Protein AF-A0A4Q6BWQ9-F1 (afdb_monomer_lite)

Sequence (175 aa):
MKLLVSFKRMEHLPEGLKTLVHQSVEILGEVIRHELGDAKYQRIDNLREKMASLRKLDHDEAIVPLREALSELQDLSSEERIEIAQSYTLMLEVMNSCENAYRSHRIAERNLKLPADRPESIVYVLTAHPTEARSPHNIAIFHQVLKQLIPLYRKQPVELSGLDRLKLRHSLELA

pLDDT: mean 88.47, std 15.21, range [26.38, 97.94]

Secondary structure (DSSP, 8-state):
----------SS--HHHHHHHHHHHHHHHHHHHHHH-HHHHHHHHHHHHHHHHGGGS-HHHHHHHHHHHHHHHHSS-HHHHHHHHHHHHHHHHHHHHHHHHHHHHHHHH------SS--S---------SS-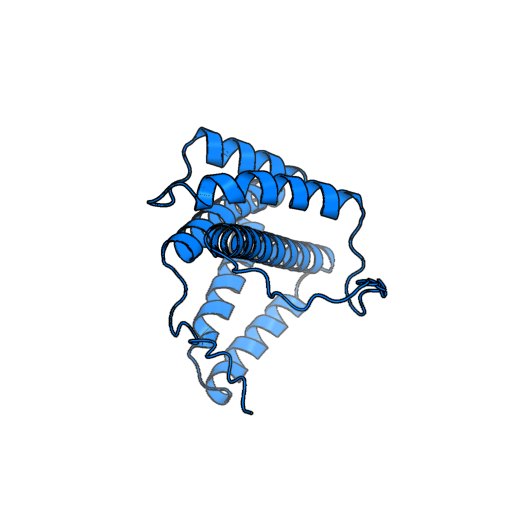---HHHHHHHHHHHHHHHHHHHSSS----HHHHHHHHHHHHT-

Radius of gyration: 20.0 Å; chains: 1; bounding box: 46×46×50 Å

Structure (mmCIF, N/CA/C/O backbone):
data_AF-A0A4Q6BWQ9-F1
#
_entry.id   AF-A0A4Q6BWQ9-F1
#
loop_
_atom_site.group_PDB
_atom_site.id
_atom_site.type_symbol
_atom_site.label_atom_id
_atom_site.label_alt_id
_atom_site.label_comp_id
_atom_site.label_asym_id
_atom_site.label_entity_id
_atom_site.label_seq_id
_atom_site.pdbx_PDB_ins_code
_atom_site.Cartn_x
_atom_site.Cartn_y
_atom_site.Cartn_z
_atom_site.occupancy
_atom_site.B_iso_or_equiv
_atom_site.auth_seq_id
_atom_site.auth_comp_id
_atom_site.auth_asym_id
_atom_site.auth_atom_id
_atom_site.pdbx_PDB_model_num
ATOM 1 N N . MET A 1 1 ? 28.790 -30.767 -7.133 1.00 32.50 1 MET A N 1
ATOM 2 C CA . MET A 1 1 ? 29.207 -29.468 -7.707 1.00 32.50 1 MET A CA 1
ATOM 3 C C . MET A 1 1 ? 28.259 -28.395 -7.176 1.00 32.50 1 MET A C 1
ATOM 5 O O . MET A 1 1 ? 27.081 -28.432 -7.500 1.00 32.50 1 MET A O 1
ATOM 9 N N . LYS A 1 2 ? 28.718 -27.545 -6.246 1.00 28.56 2 LYS A N 1
ATOM 10 C CA . LYS A 1 2 ? 27.890 -26.536 -5.560 1.00 28.56 2 LYS A CA 1
ATOM 11 C C . LYS A 1 2 ? 27.577 -25.380 -6.521 1.00 28.56 2 LYS A C 1
ATOM 13 O O . LYS A 1 2 ? 28.420 -24.515 -6.718 1.00 28.56 2 LYS A O 1
ATOM 18 N N . LEU A 1 3 ? 26.371 -25.344 -7.086 1.00 26.38 3 LEU A N 1
ATOM 19 C CA . LEU A 1 3 ? 25.805 -24.130 -7.683 1.00 26.38 3 LEU A CA 1
ATOM 20 C C . LEU A 1 3 ? 25.290 -23.232 -6.551 1.00 26.38 3 LEU A C 1
ATOM 22 O O . LEU A 1 3 ? 24.098 -23.147 -6.276 1.00 26.38 3 LEU A O 1
ATOM 26 N N . LEU A 1 4 ? 26.222 -22.586 -5.851 1.00 28.53 4 LEU A N 1
ATOM 27 C CA . LEU A 1 4 ? 25.908 -21.439 -5.008 1.00 28.53 4 LEU A CA 1
ATOM 28 C C . LEU A 1 4 ? 25.646 -20.258 -5.944 1.00 28.53 4 LEU A C 1
ATOM 30 O O . LEU A 1 4 ? 26.556 -19.516 -6.311 1.00 28.53 4 LEU A O 1
ATOM 34 N N . VAL A 1 5 ? 24.388 -20.103 -6.359 1.00 33.72 5 VAL A N 1
ATOM 35 C CA . VAL A 1 5 ? 23.890 -18.823 -6.862 1.00 33.72 5 VAL A CA 1
ATOM 36 C C . VAL A 1 5 ? 24.065 -17.838 -5.713 1.00 33.72 5 VAL A C 1
ATOM 38 O O . VAL A 1 5 ? 23.310 -17.858 -4.743 1.00 33.72 5 VAL A O 1
ATOM 41 N N . SER A 1 6 ? 25.113 -17.020 -5.786 1.00 28.27 6 SER A N 1
ATOM 42 C CA . SER A 1 6 ? 25.323 -15.914 -4.861 1.00 28.27 6 SER A CA 1
ATOM 43 C C . SER A 1 6 ? 24.204 -14.896 -5.085 1.00 28.27 6 SER A C 1
ATOM 45 O O . SER A 1 6 ? 24.308 -13.983 -5.904 1.00 28.27 6 SER A O 1
ATOM 47 N N . PHE A 1 7 ? 23.085 -15.088 -4.385 1.00 33.91 7 PHE A N 1
ATOM 48 C CA . PHE A 1 7 ? 22.151 -14.015 -4.091 1.00 33.91 7 PHE A CA 1
ATOM 49 C C . PHE A 1 7 ? 22.908 -13.034 -3.202 1.00 33.91 7 PHE A C 1
ATOM 51 O O . PHE A 1 7 ? 22.963 -13.189 -1.984 1.00 33.91 7 PHE A O 1
ATOM 58 N N . LYS A 1 8 ? 23.526 -12.026 -3.816 1.00 33.66 8 LYS A N 1
ATOM 59 C CA . LYS A 1 8 ? 23.990 -10.855 -3.081 1.00 33.66 8 LYS A CA 1
ATOM 60 C C . LYS A 1 8 ? 22.733 -10.232 -2.461 1.00 33.66 8 LYS A C 1
ATOM 62 O O . LYS A 1 8 ? 21.949 -9.609 -3.178 1.00 33.66 8 LYS A O 1
ATOM 67 N N . ARG A 1 9 ? 22.479 -10.486 -1.168 1.00 35.50 9 ARG A N 1
ATOM 68 C CA . ARG A 1 9 ? 21.461 -9.756 -0.401 1.00 35.50 9 ARG A CA 1
ATOM 69 C C . ARG A 1 9 ? 21.826 -8.286 -0.554 1.00 35.50 9 ARG A C 1
ATOM 71 O O . ARG A 1 9 ? 22.909 -7.882 -0.144 1.00 35.50 9 ARG A O 1
ATOM 78 N N . MET A 1 10 ? 20.985 -7.513 -1.231 1.00 44.94 10 MET A N 1
ATOM 79 C CA . MET A 1 10 ? 21.132 -6.067 -1.182 1.00 44.94 10 MET A CA 1
ATOM 80 C C . MET A 1 10 ? 20.768 -5.666 0.242 1.00 44.94 10 MET A C 1
ATOM 82 O O . MET A 1 10 ? 19.608 -5.782 0.626 1.00 44.94 10 MET A O 1
ATOM 86 N N . GLU A 1 11 ? 21.758 -5.255 1.030 1.00 53.41 11 GLU A N 1
ATOM 87 C CA . GLU A 1 11 ? 21.546 -4.779 2.404 1.00 53.41 11 GLU A CA 1
ATOM 88 C C . GLU A 1 11 ? 20.696 -3.493 2.440 1.00 53.41 11 GLU A C 1
ATOM 90 O O . GLU A 1 11 ? 20.141 -3.145 3.479 1.00 53.41 11 GLU A O 1
ATOM 95 N N . HIS A 1 12 ? 20.502 -2.832 1.288 1.00 67.31 12 HIS A N 1
ATOM 96 C CA . HIS A 1 12 ? 19.698 -1.620 1.147 1.00 67.31 12 HIS A CA 1
ATOM 97 C C . HIS A 1 12 ? 18.775 -1.670 -0.082 1.00 67.31 12 HIS A C 1
ATOM 99 O O . HIS A 1 12 ? 19.198 -2.059 -1.174 1.00 67.31 12 HIS A O 1
ATOM 105 N N . LEU A 1 13 ? 17.510 -1.256 0.085 1.00 77.81 13 LEU A N 1
ATOM 106 C CA . LEU A 1 13 ? 16.572 -1.097 -1.033 1.00 77.81 13 LEU A CA 1
ATOM 107 C C . LEU A 1 13 ? 17.091 -0.043 -2.034 1.00 77.81 13 LEU A C 1
ATOM 109 O O . LEU A 1 13 ? 17.586 0.997 -1.588 1.00 77.81 13 LEU A O 1
ATOM 113 N N . PRO A 1 14 ? 16.938 -0.258 -3.358 1.00 89.81 14 PRO A N 1
ATOM 114 C CA . PRO A 1 14 ? 17.294 0.732 -4.373 1.00 89.81 14 PRO A CA 1
ATOM 115 C C . PRO A 1 14 ? 16.545 2.045 -4.164 1.00 89.81 14 PRO A C 1
ATOM 117 O O . PRO A 1 14 ? 15.340 2.033 -3.909 1.00 89.81 14 PRO A O 1
ATOM 120 N N . GLU A 1 15 ? 17.236 3.171 -4.330 1.00 90.81 15 GLU A N 1
ATOM 121 C CA . GLU A 1 15 ? 16.649 4.483 -4.050 1.00 90.81 15 GLU A CA 1
ATOM 122 C C . GLU A 1 15 ? 15.431 4.776 -4.931 1.00 90.81 15 GLU A C 1
ATOM 124 O O . GLU A 1 15 ? 14.379 5.130 -4.414 1.00 90.81 15 GLU A O 1
ATOM 129 N N . GLY A 1 16 ? 15.502 4.464 -6.231 1.00 92.88 16 GLY A N 1
ATOM 130 C CA . GLY A 1 16 ? 14.355 4.614 -7.132 1.00 92.88 16 GLY A CA 1
ATOM 131 C C . GLY A 1 16 ? 13.117 3.814 -6.705 1.00 92.88 16 GLY A C 1
ATOM 132 O O . GLY A 1 16 ? 11.996 4.250 -6.953 1.00 92.88 16 GLY A O 1
ATOM 133 N N . LEU A 1 17 ? 13.285 2.670 -6.024 1.00 94.88 17 LEU A N 1
ATOM 134 C CA . LEU A 1 17 ? 12.151 1.898 -5.503 1.00 94.88 17 LEU A CA 1
ATOM 135 C C . LEU A 1 17 ? 11.544 2.597 -4.284 1.00 94.88 17 LEU A C 1
ATOM 137 O O . LEU A 1 17 ? 10.323 2.685 -4.191 1.00 94.88 17 LEU A O 1
ATOM 141 N N . LYS A 1 18 ? 12.374 3.139 -3.386 1.00 94.00 18 LYS A N 1
ATOM 142 C CA . LYS A 1 18 ? 11.883 3.934 -2.251 1.00 94.00 18 LYS A CA 1
ATOM 143 C C . LYS A 1 18 ? 11.125 5.167 -2.732 1.00 94.00 18 LYS A C 1
ATOM 145 O O . LYS A 1 18 ? 10.029 5.416 -2.242 1.00 94.00 18 LYS A O 1
ATOM 150 N N . THR A 1 19 ? 11.666 5.887 -3.716 1.00 95.50 19 THR A N 1
ATOM 151 C CA . THR A 1 19 ? 11.014 7.060 -4.311 1.00 95.50 19 THR A CA 1
ATOM 152 C C . THR A 1 19 ? 9.679 6.691 -4.951 1.00 95.50 19 THR A C 1
ATOM 154 O O . THR A 1 19 ? 8.680 7.357 -4.688 1.00 95.50 19 THR A O 1
ATOM 157 N N . LEU A 1 20 ? 9.627 5.599 -5.727 1.00 96.44 20 LEU A N 1
ATOM 158 C CA . LEU A 1 20 ? 8.384 5.141 -6.350 1.00 96.44 20 LEU A CA 1
ATOM 159 C C . LEU A 1 20 ? 7.324 4.775 -5.305 1.00 96.44 20 LEU A C 1
ATOM 161 O O . LEU A 1 20 ? 6.170 5.176 -5.443 1.00 96.44 20 LEU A O 1
ATOM 165 N N . VAL A 1 21 ? 7.710 4.037 -4.258 1.00 96.50 21 VAL A N 1
ATOM 166 C CA . VAL A 1 21 ? 6.812 3.679 -3.151 1.00 96.50 21 VAL A CA 1
ATOM 167 C C . VAL A 1 21 ? 6.309 4.933 -2.446 1.00 96.50 21 VAL A C 1
ATOM 169 O O . VAL A 1 21 ? 5.104 5.070 -2.273 1.00 96.50 21 VAL A O 1
ATOM 172 N N . HIS A 1 22 ? 7.200 5.861 -2.093 1.00 95.44 22 HIS A N 1
ATOM 173 C CA . HIS A 1 22 ? 6.833 7.099 -1.409 1.00 95.44 22 HIS A CA 1
ATOM 174 C C . HIS A 1 22 ? 5.819 7.914 -2.219 1.00 95.44 22 HIS A C 1
ATOM 176 O O . HIS A 1 22 ? 4.752 8.236 -1.708 1.00 95.44 22 HIS A O 1
ATOM 182 N N . GLN A 1 23 ? 6.113 8.195 -3.493 1.00 97.38 23 GLN A N 1
ATOM 183 C CA . GLN A 1 23 ? 5.219 8.978 -4.353 1.00 97.38 23 GLN A CA 1
ATOM 184 C C . GLN A 1 23 ? 3.882 8.260 -4.598 1.00 97.38 23 GLN A C 1
ATOM 186 O O . GLN A 1 23 ? 2.840 8.904 -4.625 1.00 97.38 23 GLN A O 1
ATOM 191 N N . SER A 1 24 ? 3.882 6.930 -4.734 1.00 97.69 24 SER A N 1
ATOM 192 C CA . SER A 1 24 ? 2.642 6.169 -4.958 1.00 97.69 24 SER A CA 1
ATOM 193 C C . SER A 1 24 ? 1.761 6.097 -3.706 1.00 97.69 24 SER A C 1
ATOM 195 O O . SER A 1 24 ? 0.542 6.204 -3.812 1.00 97.69 24 SER A O 1
ATOM 197 N N . VAL A 1 25 ? 2.359 5.936 -2.520 1.00 96.56 25 VAL A N 1
ATOM 198 C CA . VAL A 1 25 ? 1.631 5.928 -1.240 1.00 96.56 25 VA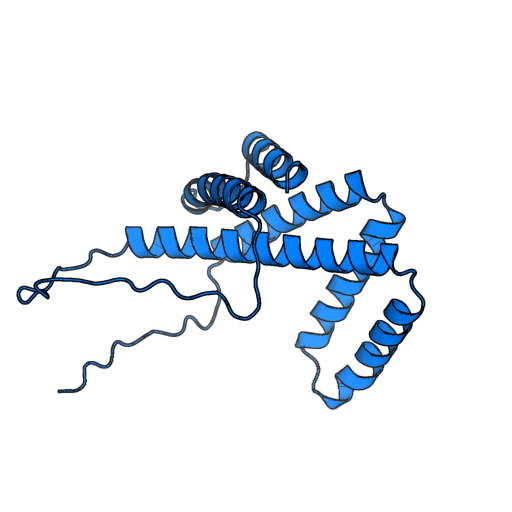L A CA 1
ATOM 199 C C . VAL A 1 25 ? 1.130 7.326 -0.878 1.00 96.56 25 VAL A C 1
ATOM 201 O O . VAL A 1 25 ? 0.031 7.445 -0.352 1.00 96.56 25 VAL A O 1
ATOM 204 N N . GLU A 1 26 ? 1.876 8.383 -1.208 1.00 96.94 26 GLU A N 1
ATOM 205 C CA . GLU A 1 26 ? 1.406 9.768 -1.069 1.00 96.94 26 GLU A CA 1
ATOM 206 C C . GLU A 1 26 ? 0.126 10.000 -1.887 1.00 96.94 26 GLU A C 1
ATOM 208 O O . GLU A 1 26 ? -0.863 10.498 -1.354 1.00 96.94 26 GLU A O 1
ATOM 213 N N . ILE A 1 27 ? 0.106 9.559 -3.150 1.00 97.88 27 ILE A N 1
ATOM 214 C CA . ILE A 1 27 ? -1.085 9.656 -4.008 1.00 97.88 27 ILE A CA 1
ATOM 215 C C . ILE A 1 27 ? -2.246 8.836 -3.433 1.00 97.88 27 ILE A C 1
ATOM 217 O O . ILE A 1 27 ? -3.379 9.309 -3.426 1.00 97.88 27 ILE A O 1
ATOM 221 N N . LEU A 1 28 ? -1.990 7.630 -2.912 1.00 97.69 28 LEU A N 1
ATOM 222 C CA . LEU A 1 28 ? -3.025 6.861 -2.215 1.00 97.69 28 LEU A CA 1
ATOM 223 C C . LEU A 1 28 ? -3.557 7.617 -0.986 1.00 97.69 28 LEU A C 1
ATOM 225 O O . LEU A 1 28 ? -4.757 7.605 -0.739 1.00 97.69 28 LEU A O 1
ATOM 229 N N . GLY A 1 29 ? -2.692 8.303 -0.239 1.00 97.44 29 GLY A N 1
ATOM 230 C CA . GLY A 1 29 ? -3.092 9.145 0.886 1.00 97.44 29 GLY A CA 1
ATOM 231 C C . GLY A 1 29 ? -4.022 10.288 0.469 1.00 97.44 29 GLY A C 1
ATOM 232 O O . GLY A 1 29 ? -5.013 10.542 1.151 1.00 97.44 29 GLY A O 1
ATOM 233 N N . GLU A 1 30 ? -3.760 10.928 -0.676 1.00 97.75 30 GLU A N 1
ATOM 234 C CA . GLU A 1 30 ? -4.670 11.924 -1.263 1.00 97.75 30 GLU A CA 1
ATOM 235 C C . GLU A 1 30 ? -6.049 11.319 -1.579 1.00 97.75 30 GLU A C 1
ATOM 237 O O . GLU A 1 30 ? -7.066 11.947 -1.287 1.00 97.75 30 GLU A O 1
ATOM 242 N N . VAL A 1 31 ? -6.089 10.099 -2.131 1.00 97.88 31 VAL A N 1
ATOM 243 C CA . VAL A 1 31 ? -7.341 9.380 -2.432 1.00 97.88 31 VAL A CA 1
ATOM 244 C C . VAL A 1 31 ? -8.096 9.033 -1.150 1.00 97.88 31 VAL A C 1
ATOM 246 O O . VAL A 1 31 ? -9.268 9.367 -1.025 1.00 97.88 31 VAL A O 1
ATOM 249 N N . ILE A 1 32 ? -7.428 8.451 -0.151 1.00 97.56 32 ILE A N 1
ATOM 250 C CA . ILE A 1 32 ? -8.049 8.112 1.140 1.00 97.56 32 ILE A CA 1
ATOM 251 C C . ILE A 1 32 ? -8.628 9.366 1.808 1.00 97.56 32 ILE A C 1
ATOM 253 O O . ILE A 1 32 ? -9.736 9.329 2.341 1.00 97.56 32 ILE A O 1
ATOM 257 N N . ARG A 1 33 ? -7.903 10.491 1.767 1.00 97.94 33 ARG A N 1
ATOM 258 C CA . ARG A 1 33 ? -8.380 11.773 2.302 1.00 97.94 33 ARG A CA 1
ATOM 259 C C . ARG A 1 33 ? -9.604 12.291 1.557 1.00 97.94 33 ARG A C 1
ATOM 261 O O . ARG A 1 33 ? -10.515 12.805 2.198 1.00 97.94 33 ARG A O 1
ATOM 268 N N . HIS A 1 34 ? -9.629 12.151 0.235 1.00 97.44 34 HIS A N 1
ATOM 269 C CA . HIS A 1 34 ? -10.774 12.537 -0.583 1.00 97.44 34 HIS A CA 1
ATOM 270 C C . HIS A 1 34 ? -12.022 11.701 -0.259 1.00 97.44 34 HIS A C 1
ATOM 272 O O . HIS A 1 34 ? -13.092 12.270 -0.068 1.00 97.44 34 HIS A O 1
ATOM 278 N N . GLU A 1 35 ? -11.877 10.379 -0.138 1.00 96.25 35 GLU A N 1
ATOM 279 C CA . GLU A 1 35 ? -13.006 9.460 0.063 1.00 96.25 35 GLU A CA 1
ATOM 280 C C . GLU A 1 35 ? -13.533 9.443 1.505 1.00 96.25 35 GLU A C 1
ATOM 282 O O . GLU A 1 35 ? -14.741 9.397 1.732 1.00 96.25 35 GLU A O 1
ATOM 287 N N . LEU A 1 36 ? -12.643 9.486 2.502 1.00 96.06 36 LEU A N 1
ATOM 288 C CA . LEU A 1 36 ? -13.018 9.331 3.915 1.00 96.06 36 LEU A CA 1
ATOM 289 C C . LEU A 1 36 ? -13.059 10.658 4.688 1.00 96.06 36 LEU A C 1
ATOM 291 O O . LEU A 1 36 ? -13.554 10.707 5.818 1.00 96.06 36 LEU A O 1
ATOM 295 N N . GLY A 1 37 ? -12.528 11.732 4.105 1.00 97.56 37 GLY A N 1
ATOM 296 C CA . GLY A 1 37 ? -12.356 13.024 4.759 1.00 97.56 37 GLY A CA 1
ATOM 297 C C . GLY A 1 37 ? -11.150 13.088 5.705 1.00 97.56 37 GLY A C 1
ATOM 298 O O . GLY A 1 37 ? -10.551 12.081 6.097 1.00 97.56 37 GLY A O 1
ATOM 299 N N . ASP A 1 38 ? -10.806 14.313 6.108 1.00 97.44 38 ASP A N 1
ATOM 300 C CA . ASP A 1 38 ? -9.565 14.614 6.834 1.00 97.44 38 ASP A CA 1
ATOM 301 C C . ASP A 1 38 ? -9.438 13.882 8.174 1.00 97.44 38 ASP A C 1
ATOM 303 O O . ASP A 1 38 ? -8.376 13.351 8.490 1.00 97.44 38 ASP A O 1
ATOM 307 N N . ALA A 1 39 ? -10.514 13.817 8.963 1.00 96.38 39 ALA A N 1
ATOM 308 C CA . ALA A 1 39 ? -10.466 13.221 10.298 1.00 96.38 39 ALA A CA 1
ATOM 309 C C . ALA A 1 39 ? -10.141 11.717 10.254 1.00 96.38 39 ALA A C 1
ATOM 311 O O . ALA A 1 39 ? -9.311 11.231 11.026 1.00 96.38 39 ALA A O 1
ATOM 312 N N . LYS A 1 40 ? -10.772 10.982 9.328 1.00 96.06 40 LYS A N 1
ATOM 313 C CA . LYS A 1 40 ? -10.543 9.543 9.146 1.00 96.06 40 LYS A CA 1
ATOM 314 C C . LYS A 1 40 ? -9.175 9.277 8.522 1.00 96.06 40 LYS A C 1
ATOM 316 O O . LYS A 1 40 ? -8.446 8.419 9.019 1.00 96.06 40 LYS A O 1
ATOM 321 N N . TYR A 1 41 ? -8.787 10.060 7.512 1.00 97.56 41 TYR A N 1
ATOM 322 C CA . TYR A 1 41 ? -7.441 10.002 6.939 1.00 97.56 41 TYR A CA 1
ATOM 323 C C . TYR A 1 41 ? -6.363 10.210 8.006 1.00 97.56 41 TYR A C 1
ATOM 325 O O . TYR A 1 41 ? -5.449 9.395 8.122 1.00 97.56 41 TYR A O 1
ATOM 333 N N . GLN A 1 42 ? -6.490 11.253 8.833 1.00 97.00 42 GLN A N 1
ATOM 334 C CA . GLN A 1 42 ? -5.492 11.563 9.852 1.00 97.00 42 GLN A CA 1
ATO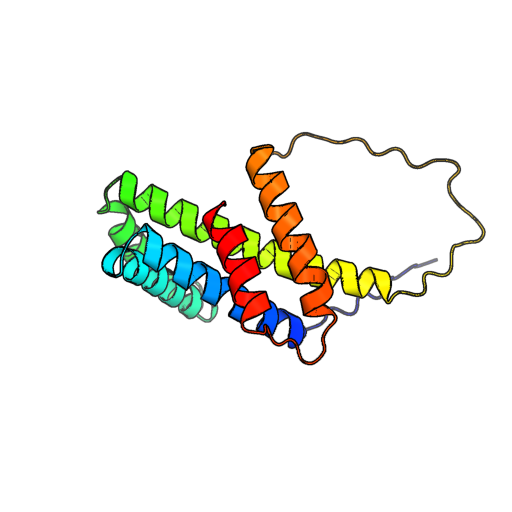M 335 C C . GLN A 1 42 ? -5.356 10.426 10.866 1.00 97.00 42 GLN A C 1
ATOM 337 O O . GLN A 1 42 ? -4.252 10.128 11.311 1.00 97.00 42 GLN A O 1
ATOM 342 N N . ARG A 1 43 ? -6.458 9.749 11.210 1.00 95.50 43 ARG A N 1
ATOM 343 C CA . ARG A 1 43 ? -6.413 8.565 12.075 1.00 95.50 43 ARG A CA 1
ATOM 344 C C . ARG A 1 43 ? -5.600 7.432 11.445 1.00 95.50 43 ARG A C 1
ATOM 346 O O . ARG A 1 43 ? -4.741 6.867 12.119 1.00 95.50 43 ARG A O 1
ATOM 353 N N . ILE A 1 44 ? -5.855 7.112 10.176 1.00 96.31 44 ILE A N 1
ATOM 354 C CA . ILE A 1 44 ? -5.120 6.075 9.433 1.00 96.31 44 ILE A CA 1
ATOM 355 C C . ILE A 1 44 ? -3.628 6.428 9.357 1.00 96.31 44 ILE A C 1
ATOM 357 O O . ILE A 1 44 ? -2.768 5.587 9.622 1.00 96.31 44 ILE A O 1
ATOM 361 N N . ASP A 1 45 ? -3.313 7.682 9.038 1.00 95.38 45 ASP A N 1
ATOM 362 C CA . ASP A 1 45 ? -1.935 8.139 8.877 1.00 95.38 45 ASP A CA 1
ATOM 363 C C . ASP A 1 45 ? -1.180 8.170 10.216 1.00 95.38 45 ASP A C 1
ATOM 365 O O . ASP A 1 45 ? -0.074 7.641 10.318 1.00 95.38 45 ASP A O 1
ATOM 369 N N . ASN A 1 46 ? -1.814 8.648 11.291 1.00 94.81 46 ASN A N 1
ATOM 370 C CA . ASN A 1 46 ? -1.248 8.611 12.643 1.00 94.81 46 ASN A CA 1
ATOM 371 C C . ASN A 1 46 ? -0.952 7.176 13.095 1.00 94.81 46 ASN A C 1
ATOM 373 O O . ASN A 1 46 ? 0.117 6.901 13.643 1.00 94.81 46 ASN A O 1
ATOM 377 N N . LEU A 1 47 ? -1.875 6.240 12.845 1.00 94.88 47 LEU A N 1
ATOM 378 C CA . LEU A 1 47 ? -1.656 4.831 13.157 1.00 94.88 47 LEU A CA 1
ATOM 379 C C . LEU A 1 47 ? -0.486 4.264 12.337 1.00 94.88 47 LEU A C 1
ATOM 381 O O . LEU A 1 47 ? 0.331 3.512 12.870 1.00 94.88 47 LEU A O 1
ATOM 385 N N . ARG A 1 48 ? -0.343 4.664 11.064 1.00 94.56 48 ARG A N 1
ATOM 386 C CA . ARG A 1 48 ? 0.773 4.248 10.197 1.00 94.56 48 ARG A CA 1
ATOM 387 C C . ARG A 1 48 ? 2.101 4.745 10.760 1.00 94.56 48 ARG A C 1
ATOM 389 O O . ARG A 1 48 ? 3.055 3.969 10.822 1.00 94.56 48 ARG A O 1
ATOM 396 N N . GLU A 1 49 ? 2.171 6.007 11.169 1.00 92.44 49 GLU A N 1
ATOM 397 C CA . GLU A 1 49 ? 3.371 6.604 11.759 1.00 92.44 49 GLU A CA 1
ATOM 398 C C . GLU A 1 49 ? 3.728 5.973 13.101 1.00 92.44 49 GLU A C 1
ATOM 400 O O . GLU A 1 49 ? 4.890 5.609 13.304 1.00 92.44 49 GLU A O 1
ATOM 405 N N . LYS A 1 50 ? 2.728 5.746 13.966 1.00 91.81 50 LYS A N 1
ATOM 406 C CA . LYS A 1 50 ? 2.886 5.002 15.222 1.00 91.81 50 LYS A CA 1
ATOM 407 C C . LYS A 1 50 ? 3.497 3.634 14.928 1.00 91.81 50 LYS A C 1
ATOM 409 O O . LYS A 1 50 ? 4.576 3.341 15.414 1.00 91.81 50 LYS A O 1
ATOM 414 N N . MET A 1 51 ? 2.909 2.832 14.040 1.00 93.19 51 MET A N 1
ATOM 415 C CA . MET A 1 51 ? 3.448 1.505 13.702 1.00 93.19 51 MET A CA 1
ATOM 416 C C . MET A 1 51 ? 4.835 1.549 13.045 1.00 93.19 51 MET A C 1
ATOM 418 O O . MET A 1 51 ? 5.642 0.636 13.226 1.00 93.19 51 MET A O 1
ATOM 422 N N . ALA A 1 52 ? 5.142 2.590 12.269 1.00 90.44 52 ALA A N 1
ATOM 423 C CA . ALA A 1 52 ? 6.454 2.753 11.654 1.00 90.44 52 ALA A CA 1
ATOM 424 C C . ALA A 1 52 ? 7.550 3.063 12.685 1.00 90.44 52 ALA A C 1
ATOM 426 O O . ALA A 1 52 ? 8.665 2.551 12.543 1.00 90.44 52 ALA A O 1
ATOM 427 N N . SER A 1 53 ? 7.248 3.857 13.718 1.00 90.31 53 SER A N 1
ATOM 428 C CA . SER A 1 53 ? 8.209 4.204 14.771 1.00 90.31 53 SER A CA 1
ATOM 429 C C . SER A 1 53 ? 8.566 2.999 15.649 1.00 90.31 53 SER A C 1
ATOM 431 O O . SER A 1 53 ? 9.730 2.844 16.021 1.00 90.31 53 SER A O 1
ATOM 433 N N . LEU A 1 54 ? 7.616 2.081 15.865 1.00 91.62 54 LEU A N 1
ATOM 434 C CA . LEU A 1 54 ? 7.824 0.864 16.660 1.00 91.62 54 LEU A CA 1
ATOM 435 C C . LEU A 1 54 ? 8.802 -0.134 16.029 1.00 91.62 54 LEU A C 1
ATOM 437 O O . LEU A 1 54 ? 9.353 -0.968 16.735 1.00 91.62 54 LEU A O 1
ATOM 441 N N . ARG A 1 55 ? 9.077 -0.054 14.718 1.00 87.25 55 ARG A N 1
ATOM 442 C CA . ARG A 1 55 ? 9.981 -1.003 14.028 1.00 87.25 55 ARG A CA 1
ATOM 443 C C . ARG A 1 55 ? 11.426 -0.968 14.529 1.00 87.25 55 ARG A C 1
ATOM 445 O O . ARG A 1 55 ? 12.190 -1.870 14.201 1.00 87.25 55 ARG A O 1
ATOM 452 N N . LYS A 1 56 ? 11.817 0.110 15.212 1.00 86.19 56 LYS A N 1
ATOM 453 C CA . LYS A 1 56 ? 13.173 0.315 15.743 1.00 86.19 56 LYS A CA 1
ATOM 454 C C . LYS A 1 56 ? 13.295 -0.032 17.225 1.00 86.19 56 LYS A C 1
ATOM 456 O O . LYS A 1 56 ? 14.403 0.034 17.741 1.00 86.19 56 LYS A O 1
ATOM 461 N N . LEU A 1 57 ? 12.173 -0.312 17.880 1.00 89.94 57 LEU A N 1
ATOM 462 C CA . LEU A 1 57 ? 12.129 -0.637 19.296 1.00 89.94 57 LEU A CA 1
ATOM 463 C C . LEU A 1 57 ? 12.351 -2.131 19.496 1.00 89.94 57 LEU A C 1
ATOM 465 O O . LEU A 1 57 ? 11.973 -2.943 18.644 1.00 89.94 57 LEU A O 1
ATOM 469 N N . ASP A 1 58 ? 12.917 -2.481 20.644 1.00 91.31 58 ASP A N 1
ATOM 470 C CA . ASP A 1 58 ? 12.963 -3.871 21.072 1.00 91.31 58 ASP A CA 1
ATOM 471 C C . ASP A 1 58 ? 11.568 -4.351 21.500 1.00 91.31 58 ASP A C 1
ATOM 473 O O . ASP A 1 58 ? 10.642 -3.565 21.730 1.00 91.31 58 ASP A O 1
ATOM 477 N N . HIS A 1 59 ? 11.397 -5.673 21.589 1.00 87.00 59 HIS A N 1
ATOM 478 C CA . HIS A 1 59 ? 10.091 -6.285 21.844 1.00 87.00 59 HIS A CA 1
ATOM 479 C C . HIS A 1 59 ? 9.399 -5.700 23.081 1.00 87.00 59 HIS A C 1
ATOM 481 O O . HIS A 1 59 ? 8.244 -5.292 22.990 1.00 87.00 59 HIS A O 1
ATOM 487 N N . ASP A 1 60 ? 10.117 -5.613 24.202 1.00 92.31 60 ASP A N 1
ATOM 488 C CA . ASP A 1 60 ? 9.566 -5.162 25.482 1.00 92.31 60 ASP A CA 1
ATOM 489 C C . ASP A 1 60 ? 9.131 -3.689 25.441 1.00 92.31 60 ASP A C 1
ATOM 491 O O . ASP A 1 60 ? 8.096 -3.325 26.004 1.00 92.31 60 ASP A O 1
ATOM 495 N N . GLU A 1 61 ? 9.869 -2.853 24.709 1.00 92.06 61 GLU A N 1
ATOM 496 C CA . GLU A 1 61 ? 9.567 -1.431 24.522 1.00 92.06 61 GLU A CA 1
ATOM 497 C C . GLU A 1 61 ? 8.329 -1.218 23.637 1.00 92.06 61 GLU A C 1
ATOM 499 O O . GLU A 1 61 ? 7.585 -0.252 23.816 1.00 92.06 61 GLU A O 1
ATOM 504 N N . ALA A 1 62 ? 8.065 -2.137 22.703 1.00 93.25 62 ALA A N 1
ATOM 505 C CA . ALA A 1 62 ? 6.920 -2.061 21.802 1.00 93.25 62 ALA A CA 1
ATOM 506 C C . ALA A 1 62 ? 5.595 -2.528 22.441 1.00 93.25 62 ALA A C 1
ATOM 508 O O . ALA A 1 62 ? 4.527 -2.190 21.928 1.00 93.25 62 ALA A O 1
ATOM 509 N N . ILE A 1 63 ? 5.615 -3.280 23.552 1.00 94.38 63 ILE A N 1
ATOM 510 C CA . ILE A 1 63 ? 4.396 -3.881 24.136 1.00 94.38 63 ILE A CA 1
ATOM 511 C C . ILE A 1 63 ? 3.357 -2.824 24.520 1.00 94.38 63 ILE A C 1
ATOM 513 O O . ILE A 1 63 ? 2.181 -2.965 24.181 1.00 94.38 63 ILE A O 1
ATOM 517 N N . VAL A 1 64 ? 3.770 -1.783 25.247 1.00 94.00 64 VAL A N 1
ATOM 518 C CA . VAL A 1 64 ? 2.864 -0.726 25.726 1.00 94.00 64 VAL A CA 1
ATOM 519 C C . VAL A 1 64 ? 2.205 0.025 24.561 1.00 94.00 64 VAL A C 1
ATOM 521 O O . VAL A 1 64 ? 0.974 -0.004 24.484 1.00 94.00 64 VAL A O 1
ATOM 524 N N . PRO A 1 65 ? 2.951 0.609 23.602 1.00 93.19 65 PRO A N 1
ATOM 525 C CA . PRO A 1 65 ? 2.332 1.339 22.495 1.00 93.19 65 PRO A CA 1
ATOM 526 C C . PRO A 1 65 ? 1.487 0.447 21.572 1.00 93.19 65 PRO A C 1
ATOM 528 O O . PRO A 1 65 ? 0.513 0.929 20.988 1.00 93.19 65 PRO A O 1
ATOM 531 N N . LEU A 1 66 ? 1.806 -0.850 21.449 1.00 94.75 66 LEU A N 1
ATOM 532 C CA . LEU A 1 66 ? 0.960 -1.809 20.727 1.00 94.75 66 LEU A CA 1
ATOM 533 C C . LEU A 1 66 ? -0.368 -2.062 21.446 1.00 94.75 66 LEU A C 1
ATOM 535 O O . LEU A 1 66 ? -1.407 -2.123 20.792 1.00 94.75 66 LEU A O 1
ATOM 539 N N . ARG A 1 67 ? -0.359 -2.192 22.779 1.00 94.69 67 ARG A N 1
ATOM 540 C CA . ARG A 1 67 ? -1.592 -2.346 23.571 1.00 94.69 67 ARG A CA 1
ATOM 541 C C . ARG A 1 67 ? -2.473 -1.108 23.493 1.00 94.69 67 ARG A C 1
ATOM 543 O O . ARG A 1 67 ? -3.682 -1.249 23.351 1.00 94.69 67 ARG A O 1
ATOM 550 N N . GLU A 1 68 ? -1.877 0.079 23.536 1.00 94.06 68 GLU A N 1
ATOM 551 C CA . GLU A 1 68 ? -2.607 1.335 23.347 1.00 94.06 68 GLU A CA 1
ATOM 552 C C . GLU A 1 68 ? -3.255 1.395 21.964 1.00 94.06 68 GLU A C 1
ATOM 554 O O . GLU A 1 68 ? -4.454 1.623 21.861 1.00 94.06 68 GLU A O 1
ATOM 559 N N . ALA A 1 69 ? -2.496 1.105 20.900 1.00 93.69 69 ALA A N 1
ATOM 560 C CA . ALA A 1 69 ? -3.043 1.078 19.545 1.00 93.69 69 ALA A CA 1
ATOM 561 C C . ALA A 1 69 ? -4.157 0.029 19.377 1.00 93.69 69 ALA A C 1
ATOM 563 O O . ALA A 1 69 ? -5.138 0.273 18.679 1.00 93.69 69 ALA A O 1
ATOM 564 N N . LEU A 1 70 ? -4.033 -1.134 20.026 1.00 95.25 70 LEU A N 1
ATOM 565 C CA . LEU A 1 70 ? -5.089 -2.144 20.027 1.00 95.25 70 LEU A CA 1
ATOM 566 C C . LEU A 1 70 ? -6.352 -1.639 20.736 1.00 95.25 70 LEU A C 1
ATOM 568 O O . LEU A 1 70 ? -7.441 -1.828 20.203 1.00 95.25 70 LEU A O 1
ATOM 572 N N . SER A 1 71 ? -6.210 -0.996 21.898 1.00 95.75 71 SER A N 1
ATOM 573 C CA . SER A 1 71 ? -7.340 -0.409 22.627 1.00 95.75 71 SER A CA 1
ATOM 574 C C . SER A 1 71 ? -8.043 0.651 21.781 1.00 95.75 71 SER A C 1
ATOM 576 O O . SER A 1 71 ? -9.254 0.582 21.603 1.00 95.75 71 SER A O 1
ATOM 578 N N . GLU A 1 72 ? -7.278 1.563 21.170 1.00 93.81 72 GLU A N 1
ATOM 579 C CA . GLU A 1 72 ? -7.807 2.588 20.264 1.00 93.81 72 GLU A CA 1
ATOM 580 C C . GLU A 1 72 ? -8.632 1.964 19.126 1.00 93.81 72 GLU A C 1
ATOM 582 O O . GLU A 1 72 ? -9.710 2.455 18.810 1.00 93.81 72 GLU A O 1
ATOM 587 N N . LEU A 1 73 ? -8.168 0.858 18.530 1.00 95.06 73 LEU A N 1
ATOM 588 C CA . LEU A 1 73 ? -8.889 0.140 17.469 1.00 95.06 73 LEU A CA 1
ATOM 589 C C . LEU A 1 73 ? -10.138 -0.605 17.970 1.00 95.06 73 LEU A C 1
ATOM 591 O O . LEU A 1 73 ? -11.104 -0.777 17.218 1.00 95.06 73 LEU A O 1
ATOM 595 N N . GLN A 1 74 ? -10.125 -1.091 19.212 1.00 95.75 74 GLN A N 1
ATOM 596 C CA . GLN A 1 74 ? -11.267 -1.777 19.823 1.00 95.75 74 GLN A CA 1
ATOM 597 C C . GLN A 1 74 ? -12.424 -0.815 20.102 1.00 95.75 74 GLN A C 1
ATOM 599 O O . GLN A 1 74 ? -13.578 -1.202 19.913 1.00 95.75 74 GLN A O 1
ATOM 604 N N . ASP A 1 75 ? -12.110 0.433 20.444 1.00 96.44 75 ASP A N 1
ATOM 605 C CA . ASP A 1 75 ? -13.096 1.481 20.721 1.00 96.44 75 ASP A CA 1
ATOM 606 C C . ASP A 1 75 ? -13.784 2.026 19.455 1.00 96.44 75 ASP A C 1
ATOM 608 O O . ASP A 1 75 ? -14.815 2.694 19.540 1.00 96.44 75 ASP A O 1
ATOM 612 N N . LEU A 1 76 ? -13.252 1.723 18.265 1.00 96.12 76 LEU A N 1
ATOM 613 C CA . LEU A 1 76 ? -13.852 2.126 16.993 1.00 96.12 76 LEU A CA 1
ATOM 614 C C . LEU A 1 76 ? -15.117 1.329 16.658 1.00 96.12 76 LEU A C 1
ATOM 616 O O . LEU A 1 76 ? -15.309 0.175 17.059 1.00 96.12 76 LEU A O 1
ATOM 620 N N . SER A 1 77 ? -15.963 1.919 15.820 1.00 96.88 77 SER A N 1
ATOM 621 C CA . SER A 1 77 ? -17.044 1.184 15.174 1.00 96.88 77 SER A CA 1
ATOM 622 C C . SER A 1 77 ? -16.500 0.126 14.203 1.00 96.88 77 SER A C 1
ATOM 624 O O . SER A 1 77 ? -15.354 0.165 13.746 1.00 96.88 77 SER A O 1
ATOM 626 N N . SER A 1 78 ? -17.338 -0.853 13.860 1.00 96.88 78 SER A N 1
ATOM 627 C CA . SER A 1 78 ? -16.967 -1.870 12.869 1.00 96.88 78 SER A CA 1
ATOM 628 C C . SER A 1 78 ? -16.713 -1.275 11.485 1.00 96.88 78 SER A C 1
ATOM 630 O O . SER A 1 78 ? -15.835 -1.766 10.784 1.00 96.88 78 SER A O 1
ATOM 632 N N . GLU A 1 79 ? -17.437 -0.219 11.115 1.00 95.81 79 GLU A N 1
ATOM 633 C CA . GLU A 1 79 ? -17.237 0.503 9.857 1.00 95.81 79 GLU A CA 1
ATOM 634 C C . GLU A 1 79 ? -15.857 1.169 9.819 1.00 95.81 79 GLU A C 1
ATOM 636 O O . GLU A 1 79 ? -15.074 0.896 8.915 1.00 95.81 79 GLU A O 1
ATOM 641 N N . GLU A 1 80 ? -15.491 1.921 10.859 1.00 95.94 80 GLU A N 1
ATOM 642 C CA . GLU A 1 80 ? -14.174 2.570 10.942 1.00 95.94 80 GLU A CA 1
ATOM 643 C C . GLU A 1 80 ? -13.021 1.556 10.928 1.00 95.94 80 GLU A C 1
ATOM 645 O O . GLU A 1 80 ? -11.986 1.786 10.303 1.00 95.94 80 GLU A O 1
ATOM 650 N N . ARG A 1 81 ? -13.186 0.397 11.582 1.00 96.88 81 ARG A N 1
ATOM 651 C CA . ARG A 1 81 ? -12.193 -0.687 11.505 1.00 96.88 81 ARG A CA 1
ATOM 652 C C . ARG A 1 81 ? -12.047 -1.246 10.092 1.00 96.88 81 ARG A C 1
ATOM 654 O O . ARG A 1 81 ? -10.928 -1.567 9.693 1.00 96.88 81 ARG A O 1
ATOM 661 N N . ILE A 1 82 ? -13.150 -1.384 9.355 1.00 95.88 82 ILE A N 1
ATOM 662 C CA . ILE A 1 82 ? -13.133 -1.852 7.964 1.00 95.88 82 ILE A CA 1
ATOM 663 C C . ILE A 1 82 ? -12.420 -0.830 7.077 1.00 95.88 82 ILE A C 1
ATOM 665 O O . ILE A 1 82 ? -11.538 -1.222 6.320 1.00 95.88 82 ILE A O 1
ATOM 669 N N . GLU A 1 83 ? -12.724 0.460 7.223 1.00 96.00 83 GLU A N 1
ATOM 670 C CA . GLU A 1 83 ? -12.074 1.541 6.467 1.00 96.00 83 GLU A CA 1
ATOM 671 C C . GLU A 1 83 ? -10.556 1.563 6.694 1.00 96.00 83 GLU A C 1
ATOM 673 O O . GLU A 1 83 ? -9.770 1.665 5.747 1.00 96.00 83 GLU A O 1
ATOM 678 N N . ILE A 1 84 ? -10.126 1.399 7.950 1.00 96.81 84 ILE A N 1
ATOM 679 C CA . ILE A 1 84 ? -8.709 1.275 8.303 1.00 96.81 84 ILE A CA 1
ATOM 680 C C . ILE A 1 84 ? -8.101 0.037 7.637 1.00 96.81 84 ILE A C 1
ATOM 682 O O . ILE A 1 84 ? -7.066 0.138 6.976 1.00 96.81 84 ILE A O 1
ATOM 686 N N . ALA A 1 85 ? -8.735 -1.130 7.784 1.00 95.19 85 ALA A N 1
ATOM 687 C CA . ALA A 1 85 ? -8.236 -2.377 7.212 1.00 95.19 85 ALA A CA 1
ATOM 688 C C . ALA A 1 85 ? -8.084 -2.282 5.686 1.00 95.19 85 ALA A C 1
ATOM 690 O O . ALA A 1 85 ? -7.023 -2.609 5.159 1.00 95.19 85 ALA A O 1
ATOM 691 N N . GLN A 1 86 ? -9.099 -1.763 4.991 1.00 94.19 86 GLN A N 1
ATOM 692 C CA . GLN A 1 86 ? -9.081 -1.552 3.544 1.00 94.19 86 GLN A CA 1
ATOM 693 C C . GLN A 1 86 ? -7.962 -0.598 3.123 1.00 94.19 86 GLN A C 1
ATOM 695 O O . GLN A 1 86 ? -7.226 -0.900 2.185 1.00 94.19 86 GLN A O 1
ATOM 700 N N . SER A 1 87 ? -7.768 0.499 3.857 1.00 96.44 87 SER A N 1
ATOM 701 C CA . SER A 1 87 ? -6.697 1.465 3.589 1.00 96.44 87 SER A CA 1
ATOM 702 C C . SER A 1 87 ? -5.308 0.824 3.681 1.00 96.44 87 SER A C 1
ATOM 704 O O . SER A 1 87 ? -4.471 1.014 2.796 1.00 96.44 87 SER A O 1
ATOM 706 N N . TYR A 1 88 ? -5.058 0.004 4.709 1.00 96.00 88 TYR A N 1
ATOM 707 C CA . TYR A 1 88 ? -3.795 -0.733 4.834 1.00 96.00 88 TYR A CA 1
ATOM 708 C C . TYR A 1 88 ? -3.644 -1.837 3.785 1.00 96.00 88 TYR A C 1
ATOM 710 O O . TYR A 1 88 ? -2.534 -2.047 3.292 1.00 96.00 88 TYR A O 1
ATOM 718 N N . THR A 1 89 ? -4.730 -2.518 3.411 1.00 93.69 89 THR A N 1
ATOM 719 C CA . THR A 1 89 ? -4.723 -3.492 2.313 1.00 93.69 89 THR A CA 1
ATOM 720 C C . THR A 1 89 ? -4.333 -2.822 0.997 1.00 93.69 89 THR A C 1
ATOM 722 O O . THR A 1 89 ? -3.404 -3.286 0.340 1.00 93.69 89 THR A O 1
ATOM 725 N N . LEU A 1 90 ? -4.962 -1.699 0.639 1.00 94.44 90 LEU A N 1
ATOM 726 C CA . LEU A 1 90 ? -4.626 -0.946 -0.572 1.00 94.44 90 LEU A CA 1
ATOM 727 C C . LEU A 1 90 ? -3.187 -0.426 -0.535 1.00 94.44 90 LEU A C 1
ATOM 729 O O . LEU A 1 90 ? -2.469 -0.541 -1.526 1.00 94.44 90 LEU A O 1
ATOM 733 N N . MET A 1 91 ? -2.724 0.080 0.612 1.00 95.94 91 MET A N 1
ATOM 734 C CA . MET A 1 91 ? -1.338 0.527 0.759 1.00 95.94 91 MET A CA 1
ATOM 735 C C . MET A 1 91 ? -0.348 -0.618 0.518 1.00 95.94 91 MET A C 1
ATOM 737 O O . MET A 1 91 ? 0.631 -0.437 -0.209 1.00 95.94 91 MET A O 1
ATOM 741 N N . LEU A 1 92 ? -0.611 -1.805 1.073 1.00 94.69 92 LEU A N 1
ATOM 742 C CA . LEU A 1 92 ? 0.217 -2.988 0.843 1.00 94.69 92 LEU A CA 1
ATOM 743 C C . LEU A 1 92 ? 0.212 -3.401 -0.635 1.00 94.69 92 LEU A C 1
ATOM 745 O O . LEU A 1 92 ? 1.268 -3.697 -1.191 1.00 94.69 92 LEU A O 1
ATOM 749 N N . GLU A 1 93 ? -0.942 -3.363 -1.298 1.00 94.25 93 GLU A N 1
ATOM 750 C CA . GLU A 1 93 ? -1.056 -3.676 -2.726 1.00 94.25 93 GLU A CA 1
ATOM 751 C C . GLU A 1 93 ? -0.307 -2.677 -3.621 1.00 94.25 93 GLU A C 1
ATOM 753 O O . GLU A 1 93 ? 0.363 -3.075 -4.582 1.00 94.25 93 GLU A O 1
ATOM 758 N N . VAL A 1 94 ? -0.336 -1.385 -3.282 1.00 96.25 94 VAL A N 1
ATOM 759 C CA . VAL A 1 94 ? 0.461 -0.355 -3.965 1.00 96.25 94 VAL A CA 1
ATOM 760 C C . VAL A 1 94 ? 1.954 -0.617 -3.775 1.00 96.25 94 VAL A C 1
ATOM 762 O O . VAL A 1 94 ? 2.704 -0.626 -4.754 1.00 96.25 94 VAL A O 1
ATOM 765 N N . MET A 1 95 ? 2.395 -0.902 -2.546 1.00 95.81 95 MET A N 1
ATOM 766 C CA . MET A 1 95 ? 3.792 -1.245 -2.261 1.00 95.81 95 MET A CA 1
ATOM 767 C C . MET A 1 95 ? 4.238 -2.485 -3.049 1.00 95.81 95 MET A C 1
ATOM 769 O O . MET A 1 95 ? 5.264 -2.444 -3.733 1.00 95.81 95 MET A O 1
ATOM 773 N N . ASN A 1 96 ? 3.432 -3.549 -3.043 1.00 95.25 96 ASN A N 1
ATOM 774 C CA . ASN A 1 96 ? 3.680 -4.775 -3.805 1.00 95.25 96 ASN A CA 1
ATOM 775 C C . ASN A 1 96 ? 3.761 -4.506 -5.316 1.00 95.25 96 ASN A C 1
ATOM 777 O O . ASN A 1 96 ? 4.610 -5.070 -6.011 1.00 95.25 96 ASN A O 1
ATOM 781 N N . SER A 1 97 ? 2.920 -3.612 -5.837 1.00 96.38 97 SER A N 1
ATOM 782 C CA . SER A 1 97 ? 2.929 -3.218 -7.249 1.00 96.38 97 SER A CA 1
ATOM 783 C C . SER A 1 97 ? 4.204 -2.456 -7.627 1.00 96.38 97 SER A C 1
ATOM 785 O O . SER A 1 97 ? 4.802 -2.740 -8.668 1.00 96.38 97 SER A O 1
ATOM 787 N N . CYS A 1 98 ? 4.685 -1.557 -6.763 1.00 96.81 98 CYS A N 1
ATOM 788 C CA . CYS A 1 98 ? 5.975 -0.882 -6.929 1.00 96.81 98 CYS A CA 1
ATOM 789 C C . CYS A 1 98 ? 7.144 -1.879 -6.923 1.00 96.81 98 CYS A C 1
ATOM 791 O O . CYS A 1 98 ? 8.026 -1.819 -7.786 1.00 96.81 98 CYS A O 1
ATOM 793 N N . GLU A 1 99 ? 7.140 -2.843 -5.999 1.00 95.62 99 GLU A N 1
ATOM 794 C CA . GLU A 1 99 ? 8.150 -3.904 -5.972 1.00 95.62 99 GLU A CA 1
ATOM 795 C C . GLU A 1 99 ? 8.113 -4.770 -7.235 1.00 95.62 99 GLU A C 1
ATOM 797 O O . GLU A 1 99 ? 9.160 -5.129 -7.776 1.00 95.62 99 GLU A O 1
ATOM 802 N N . ASN A 1 100 ? 6.923 -5.093 -7.739 1.00 95.44 100 ASN A N 1
ATOM 803 C CA . ASN A 1 100 ? 6.762 -5.866 -8.967 1.00 95.44 100 ASN A CA 1
ATOM 804 C C . ASN A 1 100 ? 7.230 -5.091 -10.203 1.00 95.44 100 ASN A C 1
ATOM 806 O O . ASN A 1 100 ? 7.841 -5.690 -11.094 1.00 95.44 100 ASN A O 1
ATOM 810 N N . ALA A 1 101 ? 7.036 -3.770 -10.246 1.00 95.12 101 ALA A N 1
ATOM 811 C CA . ALA A 1 101 ? 7.607 -2.916 -11.285 1.00 95.12 101 ALA A CA 1
ATOM 812 C C . ALA A 1 101 ? 9.145 -2.967 -11.265 1.00 95.12 101 ALA A C 1
ATOM 814 O O . ALA A 1 101 ? 9.774 -3.212 -12.300 1.00 95.12 101 ALA A O 1
ATOM 815 N N . TYR A 1 102 ? 9.748 -2.852 -10.078 1.00 94.31 102 TYR A N 1
ATOM 816 C CA . TYR A 1 102 ? 11.189 -3.019 -9.889 1.00 94.31 102 TYR A CA 1
ATOM 817 C C . TYR A 1 102 ? 11.683 -4.412 -10.313 1.00 94.31 102 TYR A C 1
ATOM 819 O O . TYR A 1 102 ? 12.637 -4.524 -11.086 1.00 94.31 102 TYR A O 1
ATOM 827 N N . ARG A 1 103 ? 11.034 -5.491 -9.854 1.00 92.56 103 ARG A N 1
ATOM 828 C CA . ARG A 1 103 ? 11.396 -6.873 -10.221 1.00 92.56 103 ARG A CA 1
ATOM 829 C C . ARG A 1 103 ? 11.327 -7.075 -11.734 1.00 92.56 103 ARG A C 1
ATOM 831 O O . ARG A 1 103 ? 12.263 -7.625 -12.310 1.00 92.56 103 ARG A O 1
ATOM 838 N N . SER A 1 104 ? 10.272 -6.574 -12.376 1.00 92.38 104 SER A N 1
ATOM 839 C CA . SER A 1 104 ? 10.093 -6.636 -13.832 1.00 92.38 104 SER A CA 1
ATOM 840 C C . SER A 1 104 ? 11.223 -5.920 -14.570 1.00 92.38 104 SER A C 1
ATOM 842 O O . SER A 1 104 ? 11.762 -6.446 -15.542 1.00 92.38 104 SER A O 1
ATOM 844 N N . HIS A 1 105 ? 11.638 -4.751 -14.075 1.00 90.25 105 HIS A N 1
ATOM 845 C CA . HIS A 1 105 ? 12.796 -4.037 -14.601 1.00 90.25 105 HIS A CA 1
ATOM 846 C C . HIS A 1 105 ? 14.086 -4.856 -14.476 1.00 90.25 105 HIS A C 1
ATOM 848 O O . HIS A 1 105 ? 14.784 -5.070 -15.463 1.00 90.25 105 HIS A O 1
ATOM 854 N N . ARG A 1 106 ? 14.375 -5.387 -13.283 1.00 89.25 106 ARG A N 1
ATOM 855 C CA . ARG A 1 106 ? 15.589 -6.178 -13.026 1.00 89.25 106 ARG A CA 1
ATOM 856 C C . ARG A 1 106 ? 15.656 -7.457 -13.843 1.00 89.25 106 ARG A C 1
ATOM 858 O O . ARG A 1 106 ? 16.749 -7.873 -14.211 1.00 89.25 106 ARG A O 1
ATOM 865 N N . ILE A 1 107 ? 14.520 -8.104 -14.090 1.00 88.56 107 ILE A N 1
ATOM 866 C CA . ILE A 1 107 ? 14.454 -9.276 -14.966 1.00 88.56 107 ILE A CA 1
ATOM 867 C C . ILE A 1 107 ? 14.775 -8.865 -16.405 1.00 88.56 107 ILE A C 1
ATOM 869 O O . ILE A 1 107 ? 15.572 -9.543 -17.043 1.00 88.56 107 ILE A O 1
ATOM 873 N N . ALA A 1 108 ? 14.226 -7.746 -16.887 1.00 87.38 108 ALA A N 1
ATOM 874 C CA . ALA A 1 108 ? 14.490 -7.249 -18.237 1.00 87.38 108 ALA A CA 1
ATOM 875 C C . ALA A 1 108 ? 15.961 -6.846 -18.461 1.00 87.38 108 ALA A C 1
ATOM 877 O O . ALA A 1 108 ? 16.486 -7.046 -19.550 1.00 87.38 108 ALA A O 1
ATOM 878 N N . GLU A 1 109 ? 16.646 -6.324 -17.439 1.00 86.25 109 GLU A N 1
ATOM 879 C CA . GLU A 1 109 ? 18.084 -6.005 -17.504 1.00 86.25 109 GLU A CA 1
ATOM 880 C C . GLU A 1 109 ? 18.991 -7.245 -17.509 1.00 86.25 109 GLU A C 1
ATOM 882 O O . GLU A 1 109 ? 20.175 -7.160 -17.848 1.00 86.25 109 GLU A O 1
ATOM 887 N N . ARG A 1 110 ? 18.487 -8.410 -17.083 1.00 86.00 110 ARG A N 1
ATOM 888 C CA . ARG A 1 110 ? 19.300 -9.625 -17.044 1.00 86.00 110 ARG A CA 1
ATOM 889 C C . ARG A 1 110 ? 19.480 -10.157 -18.459 1.00 86.00 110 ARG A C 1
ATOM 891 O O . ARG A 1 110 ? 18.571 -10.741 -19.040 1.00 86.00 110 ARG A O 1
ATOM 898 N N . ASN A 1 111 ? 20.713 -10.085 -18.948 1.00 75.00 111 ASN A N 1
ATOM 899 C CA . ASN A 1 111 ? 21.165 -10.887 -20.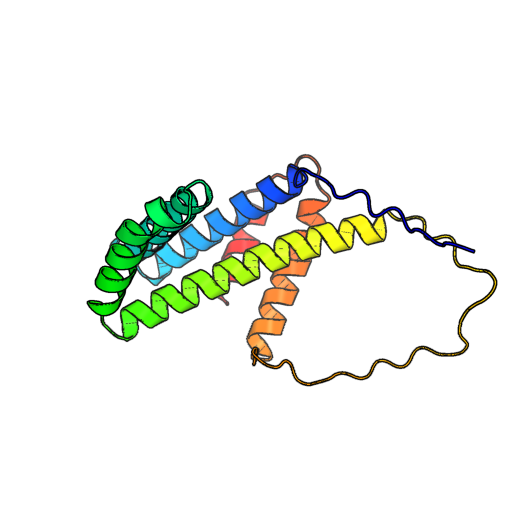081 1.00 75.00 111 ASN A CA 1
ATOM 900 C C . ASN A 1 111 ? 21.266 -12.359 -19.654 1.00 75.00 111 ASN A C 1
ATOM 902 O O . ASN A 1 111 ? 22.333 -12.852 -19.280 1.00 75.00 111 ASN A O 1
ATOM 906 N N . LEU A 1 112 ? 20.130 -13.055 -19.652 1.00 79.94 112 LEU A N 1
ATOM 907 C CA . LEU A 1 112 ? 20.070 -14.478 -19.348 1.00 79.94 112 LEU A CA 1
ATOM 908 C C . LEU A 1 112 ? 20.703 -15.260 -20.501 1.00 79.94 112 LEU A C 1
ATOM 910 O O . LEU A 1 112 ? 20.135 -15.374 -21.586 1.00 79.94 112 LEU A O 1
ATOM 914 N N . LYS A 1 113 ? 21.889 -15.825 -20.263 1.00 79.12 113 LYS A N 1
ATOM 915 C CA . LYS A 1 113 ? 22.434 -16.858 -21.145 1.00 79.12 113 LYS A CA 1
ATOM 916 C C . LYS A 1 113 ? 21.580 -18.105 -20.970 1.00 79.12 113 LYS A C 1
ATOM 918 O O . LYS A 1 113 ? 21.553 -18.689 -19.889 1.00 79.12 113 LYS A O 1
ATOM 923 N N . LEU A 1 114 ? 20.866 -18.485 -22.021 1.00 78.31 114 LEU A N 1
ATOM 924 C CA . LEU A 1 114 ? 20.075 -19.705 -22.002 1.00 78.31 114 LEU A CA 1
ATOM 925 C C . LEU A 1 114 ? 21.028 -20.911 -21.930 1.00 78.31 114 LEU A C 1
ATOM 927 O O . LEU A 1 114 ? 21.960 -20.976 -22.737 1.00 78.31 114 LEU A O 1
ATOM 931 N N . PRO A 1 115 ? 20.824 -21.854 -20.997 1.00 80.75 115 PRO A N 1
ATOM 932 C CA . PRO A 1 115 ? 21.622 -23.070 -20.952 1.00 80.75 115 PRO A CA 1
ATOM 933 C C . PRO A 1 115 ? 21.422 -23.893 -22.233 1.00 80.75 115 PRO A C 1
ATOM 935 O O . PRO A 1 115 ? 20.379 -23.803 -22.896 1.00 80.75 115 PRO A O 1
ATOM 938 N N . ALA A 1 116 ? 22.460 -24.651 -22.596 1.00 81.44 116 ALA A N 1
ATOM 939 C CA . ALA A 1 116 ? 22.438 -25.558 -23.744 1.00 81.44 116 ALA A CA 1
ATOM 940 C C . ALA A 1 116 ? 21.522 -26.763 -23.487 1.00 81.44 116 ALA A C 1
ATOM 942 O O . ALA A 1 116 ? 20.819 -27.200 -24.389 1.00 81.44 116 ALA A O 1
ATOM 943 N N . ASP A 1 117 ? 21.503 -27.239 -22.242 1.00 86.12 117 ASP A N 1
ATOM 944 C CA . ASP A 1 117 ? 20.588 -28.266 -21.763 1.00 86.12 117 ASP A CA 1
ATOM 945 C C . ASP A 1 117 ? 19.332 -27.592 -21.198 1.00 86.12 117 ASP A C 1
ATOM 947 O O . ASP A 1 117 ? 19.412 -26.792 -20.257 1.00 86.12 117 ASP A O 1
ATOM 951 N N . ARG A 1 118 ? 18.182 -27.831 -21.831 1.00 82.12 118 ARG A N 1
ATOM 952 C CA . ARG A 1 118 ? 16.898 -27.220 -21.470 1.00 82.12 118 ARG A CA 1
ATOM 953 C C . ARG A 1 118 ? 15.878 -28.322 -21.215 1.00 82.12 118 ARG A C 1
ATOM 955 O O . ARG A 1 118 ? 15.872 -29.304 -21.953 1.00 82.12 118 ARG A O 1
ATOM 962 N N . PRO A 1 119 ? 14.987 -28.147 -20.226 1.00 86.69 119 PRO A N 1
ATOM 963 C CA . PRO A 1 119 ? 13.904 -29.093 -20.020 1.00 86.69 119 PRO A CA 1
ATOM 964 C C . PRO A 1 119 ? 13.003 -29.141 -21.259 1.00 86.69 119 PRO A C 1
ATOM 966 O O . PRO A 1 119 ? 12.738 -28.111 -21.881 1.00 86.69 119 PRO A O 1
ATOM 969 N N . GLU A 1 120 ? 12.511 -30.334 -21.585 1.00 89.12 120 GLU A N 1
ATOM 970 C CA . GLU A 1 120 ? 11.579 -30.551 -22.697 1.00 89.12 120 GLU A CA 1
ATOM 971 C C . GLU A 1 120 ? 10.233 -29.848 -22.459 1.00 89.12 120 GLU A C 1
ATOM 973 O O . GLU A 1 120 ? 9.618 -29.336 -23.391 1.00 89.12 120 GLU A O 1
ATOM 978 N N . SER A 1 121 ? 9.788 -29.768 -21.200 1.00 91.69 121 SER A N 1
ATOM 979 C CA . SER A 1 121 ? 8.554 -29.074 -20.833 1.00 91.69 121 SER A CA 1
ATOM 980 C C . SER A 1 121 ? 8.618 -28.441 -19.442 1.00 91.69 121 SER A C 1
ATOM 982 O O . SER A 1 121 ? 9.376 -28.861 -18.566 1.00 91.69 121 SER A O 1
ATOM 984 N N . ILE A 1 122 ? 7.799 -27.405 -19.253 1.00 90.69 122 ILE A N 1
ATOM 985 C CA . ILE A 1 122 ? 7.535 -26.765 -17.963 1.00 90.69 122 ILE A CA 1
ATOM 986 C C . ILE A 1 122 ? 6.022 -26.798 -17.758 1.00 90.69 122 ILE A C 1
ATOM 988 O O . ILE A 1 122 ? 5.279 -26.220 -18.550 1.00 90.69 122 ILE A O 1
ATOM 992 N N . VAL A 1 123 ? 5.567 -27.470 -16.700 1.00 94.00 123 VAL A N 1
ATOM 993 C CA . VAL A 1 123 ? 4.144 -27.568 -16.349 1.00 94.00 123 VAL A CA 1
ATOM 994 C C . VAL A 1 123 ? 3.879 -26.727 -15.107 1.00 94.00 123 VAL A C 1
ATOM 996 O O . VAL A 1 123 ? 4.391 -27.019 -14.028 1.00 94.00 123 VAL A O 1
ATOM 999 N N . TYR A 1 124 ? 3.068 -25.681 -15.259 1.00 94.00 124 TYR A N 1
ATOM 1000 C CA . TYR A 1 124 ? 2.613 -24.853 -14.145 1.00 94.00 124 TYR A CA 1
ATOM 1001 C C . TYR A 1 124 ? 1.295 -25.403 -13.592 1.00 94.00 124 TYR A C 1
ATOM 1003 O O . TYR A 1 124 ? 0.295 -25.450 -14.305 1.00 94.00 124 TYR A O 1
ATOM 1011 N N . VAL A 1 125 ? 1.286 -25.791 -12.315 1.00 94.75 125 VAL A N 1
ATOM 1012 C CA . VAL A 1 125 ? 0.072 -26.196 -11.590 1.00 94.75 125 VAL A CA 1
ATOM 1013 C C . VAL A 1 125 ? -0.327 -25.054 -10.664 1.00 94.75 125 VAL A C 1
ATOM 1015 O O . VAL A 1 125 ? 0.361 -24.773 -9.685 1.00 94.75 125 VAL A O 1
ATOM 1018 N N . LEU A 1 126 ? -1.416 -24.365 -10.999 1.00 90.38 126 LEU A N 1
ATOM 1019 C CA . LEU A 1 126 ? -1.935 -23.264 -10.192 1.00 90.38 126 LEU A CA 1
ATOM 1020 C C . LEU A 1 126 ? -2.753 -23.830 -9.030 1.00 90.38 126 LEU A C 1
ATOM 1022 O O . LEU A 1 126 ? -3.703 -24.581 -9.243 1.00 90.38 126 LEU A O 1
ATOM 1026 N N . THR A 1 127 ? -2.389 -23.464 -7.805 1.00 91.31 127 THR A N 1
ATOM 1027 C CA . THR A 1 127 ? -3.121 -23.847 -6.594 1.00 91.31 127 THR A CA 1
ATOM 1028 C C . THR A 1 127 ? -3.893 -22.656 -6.044 1.00 91.31 127 THR A C 1
ATOM 1030 O O . THR A 1 127 ? -3.536 -21.504 -6.294 1.00 91.31 127 THR A O 1
ATOM 1033 N N . ALA A 1 128 ? -4.937 -22.924 -5.262 1.00 85.50 128 ALA A N 1
ATOM 1034 C CA . ALA A 1 128 ? -5.639 -21.871 -4.540 1.00 85.50 128 ALA A CA 1
ATOM 1035 C C . ALA A 1 128 ? -4.677 -21.121 -3.601 1.00 85.50 128 ALA A C 1
ATOM 1037 O O . ALA A 1 128 ? -3.788 -21.730 -2.998 1.00 85.50 128 ALA A O 1
ATOM 1038 N N . HIS A 1 129 ? -4.859 -19.806 -3.471 1.00 81.44 129 HIS A N 1
ATOM 1039 C CA . HIS A 1 129 ? -4.119 -19.017 -2.493 1.00 81.44 129 HIS A CA 1
ATOM 1040 C C . HIS A 1 129 ? -4.742 -19.217 -1.098 1.00 81.44 129 HIS A C 1
ATOM 1042 O O . HIS A 1 129 ? -5.956 -19.057 -0.963 1.00 81.44 129 HIS A O 1
ATOM 1048 N N . PRO A 1 130 ? -3.963 -19.557 -0.053 1.00 80.44 130 PRO A N 1
ATOM 1049 C CA . PRO A 1 130 ? -4.515 -20.002 1.233 1.00 80.44 130 PRO A CA 1
ATOM 1050 C C . PRO A 1 130 ? -5.213 -18.893 2.031 1.00 80.44 130 PRO A C 1
ATOM 1052 O O . PRO A 1 130 ? -6.053 -19.183 2.876 1.00 80.44 130 PRO A O 1
ATOM 1055 N N . THR A 1 131 ? -4.857 -17.632 1.787 1.00 76.19 131 THR A N 1
ATOM 1056 C CA . THR A 1 131 ? -5.284 -16.489 2.611 1.00 76.19 131 THR A CA 1
ATOM 1057 C C . THR A 1 131 ? -5.791 -15.301 1.802 1.00 76.19 131 THR A C 1
ATOM 1059 O O . THR A 1 131 ? -6.056 -14.248 2.371 1.00 76.19 131 THR A O 1
ATOM 1062 N N . GLU A 1 132 ? -5.923 -15.436 0.479 1.00 71.25 132 GLU A N 1
ATOM 1063 C CA . GLU A 1 132 ? -6.228 -14.292 -0.380 1.00 71.25 132 GLU A CA 1
ATOM 1064 C C . GLU A 1 132 ? -7.216 -14.667 -1.481 1.00 71.25 132 GLU A C 1
ATOM 1066 O O . GLU A 1 132 ? -6.869 -15.291 -2.482 1.00 71.25 132 GLU A O 1
ATOM 1071 N N . ALA A 1 133 ? -8.470 -14.269 -1.290 1.00 70.69 133 ALA A N 1
ATOM 1072 C CA . ALA A 1 133 ? -9.480 -14.304 -2.334 1.00 70.69 133 ALA A CA 1
ATOM 1073 C C . ALA A 1 133 ? -9.550 -12.912 -2.972 1.00 70.69 133 ALA A C 1
ATOM 1075 O O . ALA A 1 133 ? -10.272 -12.034 -2.504 1.00 70.69 133 ALA A O 1
ATOM 1076 N N . ARG A 1 134 ? -8.759 -12.686 -4.026 1.00 77.69 134 ARG A N 1
ATOM 1077 C CA . ARG A 1 134 ? -8.832 -11.436 -4.794 1.00 77.69 134 ARG A CA 1
ATOM 1078 C C . ARG A 1 134 ? -10.017 -11.496 -5.752 1.00 77.69 134 ARG A C 1
ATOM 1080 O O . ARG A 1 134 ? -10.172 -12.474 -6.485 1.00 77.69 134 ARG A O 1
ATOM 1087 N N . SER A 1 135 ? -10.823 -10.436 -5.797 1.00 85.19 135 SER A N 1
ATOM 1088 C CA . SER A 1 135 ? -11.832 -10.312 -6.848 1.00 85.19 135 SER A CA 1
ATOM 1089 C C . SER A 1 135 ? -11.133 -10.155 -8.215 1.00 85.19 135 SER A C 1
ATOM 1091 O O . SER A 1 135 ? -10.079 -9.512 -8.298 1.00 85.19 135 SER A O 1
ATOM 1093 N N . PRO A 1 136 ? -11.698 -10.688 -9.316 1.00 87.00 136 PRO A N 1
ATOM 1094 C CA . PRO A 1 136 ? -11.162 -10.451 -10.658 1.00 87.00 136 PRO A CA 1
ATOM 1095 C C . PRO A 1 136 ? -11.049 -8.961 -11.012 1.00 87.00 136 PRO A C 1
ATOM 1097 O O . PRO A 1 136 ? -10.161 -8.568 -11.766 1.00 87.00 136 PRO A O 1
ATOM 1100 N N . HIS A 1 137 ? -11.927 -8.130 -10.443 1.00 87.44 137 HIS A N 1
ATOM 1101 C CA . HIS A 1 137 ? -11.923 -6.686 -10.640 1.00 87.44 137 HIS A CA 1
ATOM 1102 C C . HIS A 1 137 ? -10.682 -6.031 -10.020 1.00 87.44 137 HIS A C 1
ATOM 1104 O O . HIS A 1 137 ? -9.948 -5.332 -10.717 1.00 87.44 137 HIS A O 1
ATOM 1110 N N . ASN A 1 138 ? -10.370 -6.357 -8.763 1.00 85.94 138 ASN A N 1
ATOM 1111 C CA . ASN A 1 138 ? -9.191 -5.828 -8.073 1.00 85.94 138 ASN A CA 1
ATOM 1112 C C . ASN A 1 138 ? -7.908 -6.264 -8.793 1.00 85.94 138 ASN A C 1
ATOM 1114 O O . ASN A 1 138 ? -6.988 -5.468 -8.969 1.00 85.94 138 ASN A O 1
ATOM 1118 N N . ILE A 1 139 ? -7.860 -7.508 -9.286 1.00 88.56 139 ILE A N 1
ATOM 1119 C CA . ILE A 1 139 ? -6.741 -7.990 -10.111 1.00 88.56 139 ILE A CA 1
ATOM 1120 C C . ILE A 1 139 ? -6.579 -7.122 -11.369 1.00 88.56 139 ILE A C 1
ATOM 1122 O O . ILE A 1 139 ? -5.461 -6.739 -11.712 1.00 88.56 139 ILE A O 1
ATOM 1126 N N . ALA A 1 140 ? -7.674 -6.793 -12.061 1.00 92.56 140 ALA A N 1
ATOM 1127 C CA . ALA A 1 140 ? -7.627 -5.972 -13.270 1.00 92.56 140 ALA A CA 1
ATOM 1128 C C . ALA A 1 140 ? -7.112 -4.548 -12.993 1.00 92.56 140 ALA A C 1
ATOM 1130 O O . ALA A 1 140 ? -6.259 -4.054 -13.736 1.00 92.56 140 ALA A O 1
ATOM 1131 N N . ILE A 1 141 ? -7.568 -3.925 -11.904 1.00 93.00 141 ILE A N 1
ATOM 1132 C CA . ILE A 1 141 ? -7.133 -2.584 -11.494 1.00 93.00 141 ILE A CA 1
ATOM 1133 C C . ILE A 1 141 ? -5.645 -2.583 -11.141 1.00 93.00 141 ILE A C 1
ATOM 1135 O O . ILE A 1 141 ? -4.877 -1.800 -11.704 1.00 93.00 141 ILE A O 1
ATOM 1139 N N . PHE A 1 142 ? -5.184 -3.515 -10.304 1.00 93.75 142 PHE A N 1
ATOM 1140 C CA . PHE A 1 142 ? -3.768 -3.572 -9.928 1.00 93.75 142 PHE A CA 1
ATOM 1141 C C . PHE A 1 142 ? -2.852 -4.003 -11.083 1.00 93.75 142 PHE A C 1
ATOM 1143 O O . PHE A 1 142 ? -1.701 -3.567 -11.154 1.00 93.75 142 PHE A O 1
ATOM 1150 N N . HIS A 1 143 ? -3.356 -4.749 -12.071 1.00 93.56 143 HIS A N 1
ATOM 1151 C CA . HIS A 1 143 ? -2.646 -4.932 -13.338 1.00 93.56 143 HIS A CA 1
ATOM 1152 C C . HIS A 1 143 ? -2.479 -3.619 -14.113 1.00 93.56 143 HIS A C 1
ATOM 1154 O O . HIS A 1 143 ? -1.422 -3.390 -14.709 1.00 93.56 143 HIS A O 1
ATOM 1160 N N . GLN A 1 144 ? -3.491 -2.750 -14.129 1.00 95.00 144 GLN A N 1
ATOM 1161 C CA . GLN A 1 144 ? -3.396 -1.433 -14.759 1.00 95.00 144 GLN A CA 1
ATOM 1162 C C . GLN A 1 144 ? -2.442 -0.503 -13.999 1.00 95.00 144 GLN A C 1
ATOM 1164 O O . GLN A 1 144 ? -1.638 0.181 -14.638 1.00 95.00 144 GLN A O 1
ATOM 1169 N N . VAL A 1 145 ? -2.476 -0.515 -12.665 1.00 96.19 145 VAL A N 1
ATOM 1170 C CA . VAL A 1 145 ? -1.511 0.201 -11.816 1.00 96.19 145 VAL A CA 1
ATOM 1171 C C . VAL A 1 145 ? -0.089 -0.274 -12.127 1.00 96.19 145 VAL A C 1
ATOM 1173 O O . VAL A 1 145 ? 0.773 0.535 -12.470 1.00 96.19 145 VAL A O 1
ATOM 1176 N N . LEU A 1 146 ? 0.159 -1.587 -12.140 1.00 95.62 146 LEU A N 1
ATOM 1177 C CA . LEU A 1 146 ? 1.475 -2.146 -12.460 1.00 95.62 146 LEU A CA 1
ATOM 1178 C C . LEU A 1 146 ? 1.972 -1.735 -13.858 1.00 95.62 146 LEU A C 1
ATOM 1180 O O . LEU A 1 146 ? 3.140 -1.369 -14.017 1.00 95.62 146 LEU A O 1
ATOM 1184 N N . LYS A 1 147 ? 1.096 -1.743 -14.873 1.00 95.12 147 LYS A N 1
ATOM 1185 C CA . LYS A 1 147 ? 1.432 -1.286 -16.236 1.00 95.12 147 LYS A CA 1
ATOM 1186 C C . LYS A 1 147 ? 1.875 0.176 -16.283 1.00 95.12 147 LYS A C 1
ATOM 1188 O O . LYS A 1 147 ? 2.674 0.520 -17.152 1.00 95.12 147 LYS A O 1
ATOM 1193 N N . GLN A 1 148 ? 1.385 1.017 -15.375 1.00 95.62 148 GLN A N 1
ATOM 1194 C CA . GLN A 1 148 ? 1.826 2.406 -15.239 1.00 95.62 148 GLN A CA 1
ATOM 1195 C C . GLN A 1 148 ? 3.141 2.506 -14.465 1.00 95.62 148 GLN A C 1
ATOM 1197 O O . GLN A 1 148 ? 4.040 3.228 -14.882 1.00 95.62 148 GLN A O 1
ATOM 1202 N N . LEU A 1 149 ? 3.303 1.740 -13.385 1.00 96.06 149 LEU A N 1
ATOM 1203 C CA . LEU A 1 149 ? 4.495 1.802 -12.533 1.00 96.06 149 LEU A CA 1
ATOM 1204 C C . LEU A 1 149 ? 5.770 1.290 -13.226 1.00 96.06 149 LEU A C 1
ATOM 1206 O O . LEU A 1 149 ? 6.847 1.838 -13.000 1.00 96.06 149 LEU A O 1
ATOM 1210 N N . ILE A 1 150 ? 5.679 0.281 -14.104 1.00 94.81 150 ILE A N 1
ATOM 1211 C CA . ILE A 1 150 ? 6.840 -0.257 -14.847 1.00 94.81 150 ILE A CA 1
ATOM 1212 C C . ILE A 1 150 ? 7.594 0.823 -15.651 1.00 94.81 150 ILE A C 1
ATOM 1214 O O . ILE A 1 150 ? 8.809 0.953 -15.471 1.00 94.81 150 ILE A O 1
ATOM 1218 N N . PRO A 1 151 ? 6.951 1.587 -16.558 1.00 93.69 151 PRO A N 1
ATOM 1219 C CA . PRO A 1 151 ? 7.636 2.641 -17.297 1.00 93.69 151 PRO A CA 1
ATOM 1220 C C . PRO A 1 151 ? 8.067 3.808 -16.403 1.00 93.69 151 PRO A C 1
ATOM 1222 O O . PRO A 1 151 ? 9.073 4.435 -16.717 1.00 93.69 151 PRO A O 1
ATOM 1225 N N . LEU A 1 152 ? 7.372 4.082 -15.293 1.00 93.75 152 LEU A N 1
ATOM 1226 C CA . LEU A 1 152 ? 7.792 5.112 -14.334 1.00 93.75 152 LEU A CA 1
ATOM 1227 C C . LEU A 1 152 ? 9.096 4.737 -13.636 1.00 93.75 152 LEU A C 1
ATOM 1229 O O . LEU A 1 152 ? 10.006 5.553 -13.581 1.00 93.75 152 LEU A O 1
ATOM 1233 N N . TYR A 1 153 ? 9.236 3.483 -13.201 1.00 92.62 153 TYR A N 1
ATOM 1234 C CA . TYR A 1 153 ? 10.476 2.999 -12.594 1.00 92.62 153 TYR A CA 1
ATOM 1235 C C . TYR A 1 153 ? 11.673 3.043 -13.564 1.00 92.62 153 TYR A C 1
ATOM 1237 O O . TYR A 1 153 ? 12.819 3.240 -13.156 1.00 92.62 153 TYR A O 1
ATOM 1245 N N . ARG A 1 154 ? 11.419 2.847 -14.866 1.00 89.31 154 ARG A N 1
ATOM 1246 C CA . ARG A 1 154 ? 12.447 2.912 -15.921 1.00 89.31 154 ARG A CA 1
ATOM 1247 C C . ARG A 1 154 ? 13.008 4.317 -16.127 1.00 89.31 154 ARG A C 1
ATOM 1249 O O . ARG A 1 154 ? 14.148 4.438 -16.568 1.00 89.31 154 ARG A O 1
ATOM 1256 N N . LYS A 1 155 ? 12.230 5.364 -15.838 1.00 87.81 155 LYS A N 1
ATOM 1257 C CA . LYS A 1 155 ? 12.726 6.743 -15.856 1.00 87.81 155 LYS A CA 1
ATOM 1258 C C . LYS A 1 155 ? 13.649 6.910 -14.644 1.00 87.81 155 LYS A C 1
ATOM 1260 O O . LYS A 1 155 ? 13.227 6.680 -13.516 1.00 87.81 155 LYS A O 1
ATOM 1265 N N . GLN A 1 156 ? 14.919 7.232 -14.881 1.00 82.31 156 GLN A N 1
ATOM 1266 C CA . GLN A 1 156 ? 15.894 7.513 -13.825 1.00 82.31 156 GLN A CA 1
ATOM 1267 C C . GLN A 1 156 ? 16.390 8.960 -13.983 1.00 82.31 156 GLN A C 1
ATOM 1269 O O . GLN A 1 156 ? 16.866 9.294 -15.071 1.00 82.31 156 GLN A O 1
ATOM 1274 N N . PRO A 1 157 ? 16.290 9.809 -12.942 1.00 88.12 157 PRO A N 1
ATOM 1275 C CA . PRO A 1 157 ? 15.713 9.520 -11.622 1.00 88.12 157 PRO A CA 1
ATOM 1276 C C . PRO A 1 157 ? 14.202 9.237 -11.685 1.00 88.12 157 PRO A C 1
ATOM 1278 O O . PRO A 1 157 ? 13.518 9.672 -12.611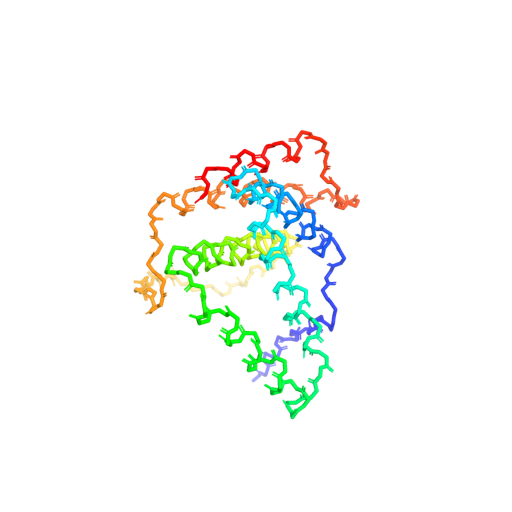 1.00 88.12 157 PRO A O 1
ATOM 1281 N N . VAL A 1 158 ? 13.696 8.471 -10.713 1.00 91.38 158 VAL A N 1
ATOM 1282 C CA . VAL A 1 158 ? 12.256 8.200 -10.607 1.00 91.38 158 VAL A CA 1
ATOM 1283 C C . VAL A 1 158 ? 11.560 9.471 -10.146 1.00 91.38 158 VAL A C 1
ATOM 1285 O O . VAL A 1 158 ? 11.752 9.915 -9.017 1.00 91.38 158 VAL A O 1
ATOM 1288 N N . GLU A 1 159 ? 10.732 10.032 -11.015 1.00 92.88 159 GLU A N 1
ATOM 1289 C CA . GLU A 1 159 ? 9.949 11.224 -10.725 1.00 92.88 159 GLU A CA 1
ATOM 1290 C C . GLU A 1 159 ? 8.613 11.151 -11.468 1.00 92.88 159 GLU A C 1
ATOM 1292 O O . GLU A 1 159 ? 8.567 11.000 -12.693 1.00 92.88 159 GLU A O 1
ATOM 1297 N N . LEU A 1 160 ? 7.511 11.209 -10.719 1.00 92.56 160 LEU A N 1
ATOM 1298 C CA . LEU A 1 160 ? 6.169 11.233 -11.286 1.00 92.56 160 LEU A CA 1
ATOM 1299 C C . LEU A 1 160 ? 5.820 12.657 -11.733 1.00 92.56 160 LEU A C 1
ATOM 1301 O O . LEU A 1 160 ? 5.647 13.555 -10.910 1.00 92.56 160 LEU A O 1
ATOM 1305 N N . SER A 1 161 ? 5.649 12.849 -13.044 1.00 93.62 161 SER A N 1
ATOM 1306 C CA . SER A 1 161 ? 5.108 14.101 -13.585 1.00 93.62 161 SER A CA 1
ATOM 1307 C C . SER A 1 161 ? 3.657 14.323 -13.140 1.00 93.62 161 SER A C 1
ATOM 1309 O O . SER A 1 161 ? 2.971 13.381 -12.741 1.00 93.62 161 SER A O 1
ATOM 1311 N N . GLY A 1 162 ? 3.132 15.545 -13.286 1.00 93.81 162 GLY A N 1
ATOM 1312 C CA . GLY A 1 162 ? 1.725 15.833 -12.965 1.00 93.81 162 GLY A CA 1
ATOM 1313 C C . GLY A 1 162 ? 0.729 14.916 -13.694 1.00 93.81 162 GLY A C 1
ATOM 1314 O O . GLY A 1 162 ? -0.260 14.482 -13.109 1.00 93.81 162 GLY A O 1
ATOM 1315 N N . LEU A 1 163 ? 1.031 14.537 -14.941 1.00 94.19 163 LEU A N 1
ATOM 1316 C CA . LEU A 1 163 ? 0.219 13.581 -15.696 1.00 94.19 163 LEU A CA 1
ATOM 1317 C C . LEU A 1 163 ? 0.337 12.151 -15.148 1.00 94.19 163 LEU A C 1
ATOM 1319 O O . LEU A 1 163 ? -0.655 11.424 -15.127 1.00 94.19 163 LEU A O 1
ATOM 1323 N N . ASP A 1 164 ? 1.533 11.742 -14.722 1.00 94.94 164 ASP A N 1
ATOM 1324 C CA . ASP A 1 164 ? 1.756 10.420 -14.129 1.00 94.94 164 ASP A CA 1
ATOM 1325 C C . ASP A 1 164 ? 1.006 10.298 -12.792 1.00 94.94 164 ASP A C 1
ATOM 1327 O O . ASP A 1 164 ? 0.323 9.298 -12.565 1.00 94.94 164 ASP A O 1
ATOM 1331 N N . ARG A 1 165 ? 1.048 11.351 -11.956 1.00 96.44 165 ARG A N 1
ATOM 1332 C CA . ARG A 1 165 ? 0.281 11.434 -10.702 1.00 96.44 165 ARG A CA 1
ATOM 1333 C C . ARG A 1 165 ? -1.221 11.320 -10.955 1.00 96.44 165 ARG A C 1
ATOM 1335 O O . ARG A 1 165 ? -1.874 10.509 -10.310 1.00 96.44 165 ARG A O 1
ATOM 1342 N N . LEU A 1 166 ? -1.760 12.071 -11.921 1.00 95.62 166 LEU A N 1
ATOM 1343 C CA . LEU A 1 166 ? -3.192 12.054 -12.244 1.00 95.62 166 LEU A CA 1
ATOM 1344 C C . LEU A 1 166 ? -3.672 10.667 -12.698 1.00 95.62 166 LEU A C 1
ATOM 1346 O O . LEU A 1 166 ? -4.716 10.196 -12.257 1.00 95.62 166 LEU A O 1
ATOM 1350 N N . LYS A 1 167 ? -2.907 9.995 -13.567 1.00 95.44 167 LYS A N 1
ATOM 1351 C CA . LYS A 1 167 ? -3.255 8.652 -14.064 1.00 95.44 167 LYS A CA 1
ATOM 1352 C C . LYS A 1 167 ? -3.221 7.600 -12.960 1.00 95.44 167 LYS A C 1
ATOM 1354 O O . LYS A 1 167 ? -4.128 6.765 -12.882 1.00 95.44 167 LYS A O 1
ATOM 1359 N N . LEU A 1 168 ? -2.192 7.656 -12.114 1.00 95.69 168 LEU A N 1
ATOM 1360 C CA . LEU A 1 168 ? -2.063 6.742 -10.989 1.00 95.69 168 LEU A CA 1
ATOM 1361 C C . LEU A 1 168 ? -3.190 6.979 -9.982 1.00 95.69 168 LEU A C 1
ATOM 1363 O O . LEU A 1 168 ? -3.864 6.023 -9.617 1.00 95.69 168 LEU A O 1
ATOM 1367 N N . ARG A 1 169 ? -3.460 8.242 -9.630 1.00 96.56 169 ARG A N 1
ATOM 1368 C CA . ARG A 1 169 ? -4.577 8.634 -8.764 1.00 96.56 169 ARG A CA 1
ATOM 1369 C C . ARG A 1 169 ? -5.904 8.084 -9.273 1.00 96.56 169 ARG A C 1
ATOM 1371 O O . ARG A 1 169 ? -6.564 7.364 -8.541 1.00 96.56 169 ARG A O 1
ATOM 1378 N N . HIS A 1 170 ? -6.235 8.327 -10.541 1.00 95.94 170 HIS A N 1
ATOM 1379 C CA . HIS A 1 170 ? -7.468 7.811 -11.139 1.00 95.94 170 HIS A CA 1
ATOM 1380 C C . HIS A 1 170 ? -7.579 6.284 -11.033 1.00 95.94 170 HIS A C 1
ATOM 1382 O O . HIS A 1 170 ? -8.650 5.747 -10.791 1.00 95.94 170 HIS A O 1
ATOM 1388 N N . SER A 1 171 ? -6.465 5.566 -11.193 1.00 94.44 171 SER A N 1
ATOM 1389 C CA . SER A 1 171 ? -6.473 4.103 -11.075 1.00 94.44 171 SER A CA 1
ATOM 1390 C C . SER A 1 171 ? -6.674 3.632 -9.633 1.00 94.44 171 SER A C 1
ATOM 1392 O O . SER A 1 171 ? -7.226 2.558 -9.431 1.00 94.44 171 SER A O 1
ATOM 1394 N N . LEU A 1 172 ? -6.222 4.417 -8.652 1.00 94.38 172 LEU A N 1
ATOM 1395 C CA . LEU A 1 172 ? -6.404 4.143 -7.226 1.00 94.38 172 LEU A CA 1
ATOM 1396 C C . LEU A 1 172 ? -7.798 4.538 -6.726 1.00 94.38 172 LEU A C 1
ATOM 1398 O O . LEU A 1 172 ? -8.305 3.880 -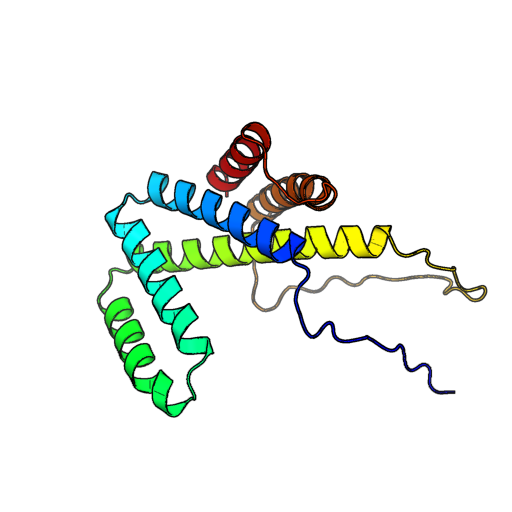5.834 1.00 94.38 172 LEU A O 1
ATOM 1402 N N . GLU A 1 173 ? -8.437 5.547 -7.319 1.00 94.00 173 GLU A N 1
ATOM 1403 C CA . GLU A 1 173 ? -9.845 5.896 -7.049 1.00 94.00 173 GLU A CA 1
ATOM 1404 C C . GLU A 1 173 ? -10.820 4.800 -7.515 1.00 94.00 173 GLU A C 1
ATOM 1406 O O . GLU A 1 173 ? -11.949 4.727 -7.042 1.00 94.00 173 GLU A O 1
ATOM 1411 N N . LEU A 1 174 ? -10.398 3.945 -8.453 1.00 91.62 174 LEU A N 1
ATOM 1412 C CA . LEU A 1 174 ? -11.182 2.798 -8.919 1.00 91.62 174 LEU A CA 1
ATOM 1413 C C . LEU A 1 174 ? -10.967 1.525 -8.081 1.00 91.62 174 LEU A C 1
ATOM 1415 O O . LEU A 1 174 ? -11.693 0.558 -8.303 1.00 91.62 174 LEU A O 1
ATOM 1419 N N . ALA A 1 175 ? -9.948 1.499 -7.212 1.00 84.31 175 ALA A N 1
ATOM 1420 C CA . ALA A 1 175 ? -9.502 0.325 -6.451 1.00 84.31 175 ALA A CA 1
ATOM 1421 C C . ALA A 1 175 ? -10.313 0.097 -5.172 1.00 84.31 175 ALA A C 1
ATOM 1423 O O . ALA A 1 175 ? -10.599 -1.092 -4.890 1.00 84.31 175 ALA A O 1
#

Foldseek 3Di:
DDPPPPPPPPPDDDPLLVVQLVLLLVLLLVLLCVPVNDVLSVVLVVLVVLVVVCVPDDPVVNPVSVVVSVVVLVPDDPVSNVSSVVSVVLSVLSSVLSVVLVVVVVVVPDPDDDDPDDDPDDDDDDDDDPPDDDDPQNVVLSVQLSVLNNVQSVDPVRDQDPVSSVSSSVSSNSD